Protein AF-A0A7C4MPN6-F1 (afdb_monomer_lite)

Structure (mmCIF, N/CA/C/O backbone):
data_AF-A0A7C4MPN6-F1
#
_entry.id   AF-A0A7C4MPN6-F1
#
loop_
_atom_site.group_PDB
_atom_site.id
_atom_site.type_symbol
_atom_site.label_atom_id
_atom_site.label_alt_id
_atom_site.label_comp_id
_atom_site.label_asym_id
_atom_site.label_entity_id
_atom_site.label_seq_id
_atom_site.pdbx_PDB_ins_code
_atom_site.Cartn_x
_atom_site.Cartn_y
_atom_site.Cartn_z
_atom_site.occupancy
_atom_site.B_iso_or_equiv
_atom_site.auth_seq_id
_atom_site.auth_comp_id
_atom_site.auth_asym_id
_atom_site.auth_atom_id
_atom_site.pdbx_PDB_model_num
ATOM 1 N N . MET A 1 1 ? -19.288 95.299 41.262 1.00 36.97 1 MET A N 1
ATOM 2 C CA . MET A 1 1 ? -20.181 94.112 41.242 1.00 36.97 1 MET A CA 1
ATOM 3 C C . MET A 1 1 ? -19.739 93.164 40.121 1.00 36.97 1 MET A C 1
ATOM 5 O O . MET A 1 1 ? -18.882 93.560 39.341 1.00 36.97 1 MET A O 1
ATOM 9 N N . ARG A 1 2 ? -20.245 91.920 40.099 1.00 37.56 2 ARG A N 1
ATOM 10 C CA . ARG A 1 2 ? -19.852 90.809 39.189 1.00 37.56 2 ARG A CA 1
ATOM 11 C C . ARG A 1 2 ? -20.004 91.194 37.696 1.00 37.56 2 ARG A C 1
ATOM 13 O O . ARG A 1 2 ? -20.930 91.946 37.424 1.00 37.56 2 ARG A O 1
ATOM 20 N N . THR A 1 3 ? -19.211 90.824 36.673 1.00 39.69 3 THR A N 1
ATOM 21 C CA . THR A 1 3 ? -18.160 89.803 36.358 1.00 39.69 3 THR A CA 1
ATOM 22 C C . THR A 1 3 ? -18.589 88.561 35.532 1.00 39.69 3 THR A C 1
ATOM 24 O O . THR A 1 3 ? -18.917 87.533 36.117 1.00 39.69 3 THR A O 1
ATOM 27 N N . SER A 1 4 ? -18.341 88.630 34.208 1.00 46.62 4 SER A N 1
ATOM 28 C CA . SER A 1 4 ? -17.884 87.545 33.287 1.00 46.62 4 SER A CA 1
ATOM 29 C C . SER A 1 4 ? -18.865 86.469 32.739 1.00 46.62 4 SER A C 1
ATOM 31 O O . SER A 1 4 ? -19.993 86.374 33.204 1.00 46.62 4 SER A O 1
ATOM 33 N N . VAL A 1 5 ? -18.355 85.646 31.785 1.00 47.53 5 VAL A N 1
ATOM 34 C CA . VAL A 1 5 ? -18.924 84.431 31.105 1.00 47.53 5 VAL A CA 1
ATOM 35 C C . VAL A 1 5 ? -19.926 84.698 29.936 1.00 47.53 5 VAL A C 1
ATOM 37 O O . VAL A 1 5 ? -20.711 85.628 30.058 1.00 47.53 5 VAL A O 1
ATOM 40 N N . VAL A 1 6 ? -20.078 83.934 28.817 1.00 47.31 6 VAL A N 1
ATOM 41 C CA . VAL A 1 6 ? -19.248 83.084 27.875 1.00 47.31 6 VAL A CA 1
ATOM 42 C C . VAL A 1 6 ? -20.239 82.373 26.881 1.00 47.31 6 VAL A C 1
ATOM 44 O O . VAL A 1 6 ? -21.354 82.108 27.313 1.00 47.31 6 VAL A O 1
ATOM 47 N N . PHE A 1 7 ? -20.033 82.018 25.588 1.00 41.56 7 PHE A N 1
ATOM 48 C CA . PHE A 1 7 ? -18.917 82.089 24.607 1.00 41.56 7 PHE A CA 1
ATOM 49 C C . PHE A 1 7 ? -19.389 81.939 23.115 1.00 41.56 7 PHE A C 1
ATOM 51 O O . PHE A 1 7 ? -20.398 81.299 22.845 1.00 41.56 7 PHE A O 1
ATOM 58 N N . THR A 1 8 ? -18.577 82.433 22.164 1.00 38.78 8 THR A N 1
ATOM 59 C CA . THR A 1 8 ? -18.125 81.834 20.867 1.00 38.78 8 THR A CA 1
ATOM 60 C C . THR A 1 8 ? -19.029 80.983 19.934 1.00 38.78 8 THR A C 1
ATOM 62 O O . THR A 1 8 ? -19.340 79.834 20.238 1.00 38.78 8 THR A O 1
ATOM 65 N N . ARG A 1 9 ? -19.166 81.428 18.663 1.00 41.81 9 ARG A N 1
ATOM 66 C CA . ARG A 1 9 ? -18.965 80.608 17.431 1.00 41.81 9 ARG A CA 1
ATOM 67 C C . ARG A 1 9 ? -18.257 81.433 16.331 1.00 41.81 9 ARG A C 1
ATOM 69 O O . ARG A 1 9 ? -18.451 82.640 16.252 1.00 41.81 9 ARG A O 1
ATOM 76 N N . ILE A 1 10 ? -17.415 80.777 15.528 1.00 52.06 10 ILE A N 1
ATOM 77 C CA . ILE A 1 10 ? -16.445 81.322 14.541 1.00 52.06 10 ILE A CA 1
ATOM 78 C C . ILE A 1 10 ? -16.843 80.691 13.175 1.00 52.06 10 ILE A C 1
ATOM 80 O O . ILE A 1 10 ? -17.287 79.545 13.182 1.00 52.06 10 ILE A O 1
ATOM 84 N N . MET A 1 11 ? -17.007 81.416 12.051 1.00 37.25 11 MET A N 1
ATOM 85 C CA . MET A 1 11 ? -15.981 81.873 11.073 1.00 37.25 11 MET A CA 1
ATOM 86 C C . MET A 1 11 ? -15.055 80.722 10.566 1.00 37.25 11 MET A C 1
ATOM 88 O O . MET A 1 11 ? -14.884 79.732 11.261 1.00 37.25 11 MET A O 1
ATOM 92 N N . LEU A 1 12 ? -14.450 80.715 9.369 1.00 39.00 12 LEU A N 1
ATOM 93 C CA . LEU A 1 12 ? -14.297 81.723 8.312 1.00 39.00 12 LEU A CA 1
ATOM 94 C C . LEU A 1 12 ? -14.226 81.052 6.906 1.00 39.00 12 LEU A C 1
ATOM 96 O O . LEU A 1 12 ? -13.815 79.906 6.772 1.00 39.00 12 LEU A O 1
ATOM 100 N N . ILE A 1 13 ? -14.607 81.832 5.892 1.00 40.94 13 ILE A N 1
ATOM 101 C CA . ILE A 1 13 ? -14.300 81.839 4.438 1.00 40.94 13 ILE A CA 1
ATOM 102 C C . ILE A 1 13 ? -13.106 80.981 3.921 1.00 40.94 13 ILE A C 1
ATOM 104 O O . ILE A 1 13 ? -12.035 80.991 4.519 1.00 40.94 13 ILE A O 1
ATOM 108 N N . GLY A 1 14 ? -13.233 80.410 2.704 1.00 41.06 14 GLY A N 1
ATOM 109 C CA . GLY A 1 14 ? -12.114 79.935 1.855 1.00 41.06 14 GLY A CA 1
ATOM 110 C C . GLY A 1 14 ? -12.531 79.594 0.402 1.00 41.06 14 GLY A C 1
ATOM 111 O O . GLY A 1 14 ? -13.584 78.997 0.203 1.00 41.06 14 GLY A O 1
ATOM 112 N N . ILE A 1 15 ? -11.744 79.993 -0.613 1.00 44.75 15 ILE A N 1
ATOM 113 C CA . ILE A 1 15 ? -12.002 79.837 -2.076 1.00 44.75 15 ILE A CA 1
ATOM 114 C C . ILE A 1 15 ? -10.653 79.521 -2.795 1.00 44.75 15 ILE A C 1
ATOM 116 O O . ILE A 1 15 ? -9.620 79.683 -2.152 1.00 44.75 15 ILE A O 1
ATOM 120 N N . ILE A 1 16 ? -10.662 79.197 -4.111 1.00 44.84 16 ILE A N 1
ATOM 121 C CA . ILE A 1 16 ? -9.522 79.202 -5.092 1.00 44.84 16 ILE A CA 1
ATOM 122 C C . ILE A 1 16 ? -8.618 77.935 -5.052 1.00 44.84 16 ILE A C 1
ATOM 124 O O . ILE A 1 16 ? -8.291 77.476 -3.969 1.00 44.84 16 ILE A O 1
ATOM 128 N N . ILE A 1 17 ? -8.115 77.321 -6.149 1.00 43.84 17 ILE A N 1
ATOM 129 C CA . ILE A 1 17 ? -8.504 77.185 -7.585 1.00 43.84 17 ILE A CA 1
ATOM 130 C C . ILE A 1 17 ? -7.670 76.029 -8.227 1.00 43.84 17 ILE A C 1
ATOM 132 O O . ILE A 1 17 ? -6.658 75.623 -7.670 1.00 43.84 17 ILE A O 1
ATOM 136 N N . ILE A 1 18 ? -8.114 75.533 -9.391 1.00 49.06 18 ILE A N 1
ATOM 137 C CA . ILE A 1 18 ? -7.443 74.718 -10.446 1.00 49.06 18 ILE A CA 1
ATOM 138 C C . ILE A 1 18 ? -5.916 74.459 -10.330 1.00 49.06 18 ILE A C 1
ATOM 140 O O . ILE A 1 18 ? -5.133 75.404 -10.265 1.00 49.06 18 ILE A O 1
ATOM 144 N N . LEU A 1 19 ? -5.494 73.206 -10.581 1.00 49.50 19 LEU A N 1
ATOM 145 C CA . LEU A 1 19 ? -4.274 72.883 -11.350 1.00 49.50 19 LEU A CA 1
ATOM 146 C C . LEU A 1 19 ? -4.482 71.620 -12.219 1.00 49.50 19 LEU A C 1
ATOM 148 O O . LEU A 1 19 ? -5.244 70.731 -11.843 1.00 49.50 19 LEU A O 1
ATOM 152 N N . SER A 1 20 ? -3.813 71.568 -13.377 1.00 38.00 20 SER A N 1
ATOM 153 C CA . SER A 1 20 ? -3.890 70.493 -14.392 1.00 38.00 20 SER A CA 1
ATOM 154 C C . SER A 1 20 ? -2.537 69.754 -14.527 1.00 38.00 20 SER A C 1
ATOM 156 O O . SER A 1 20 ? -1.687 69.919 -13.656 1.00 38.00 20 SER A O 1
ATOM 158 N N . PHE A 1 21 ? -2.317 69.034 -15.647 1.00 42.09 21 PHE A N 1
ATOM 159 C CA . PHE A 1 21 ? -1.092 68.291 -16.045 1.00 42.09 21 PHE A CA 1
ATOM 160 C C . PHE A 1 21 ? -0.906 66.910 -15.364 1.00 42.09 21 PHE A C 1
ATOM 162 O O . PHE A 1 21 ? -1.192 66.776 -14.181 1.00 42.09 21 PHE A O 1
ATOM 169 N N . THR A 1 22 ? -0.430 65.832 -16.012 1.00 37.06 22 THR A N 1
ATOM 170 C CA . THR A 1 22 ? -0.261 65.475 -17.452 1.00 37.06 22 THR A CA 1
ATOM 171 C C . THR A 1 22 ? -0.160 63.944 -17.586 1.00 37.06 22 THR A C 1
ATOM 173 O O . THR A 1 22 ? -0.046 63.244 -16.582 1.00 37.06 22 THR A O 1
ATOM 176 N N . ASP A 1 23 ? -0.162 63.428 -18.816 1.00 39.00 23 ASP A N 1
ATOM 177 C CA . ASP A 1 23 ? 0.025 62.014 -19.155 1.00 39.00 23 ASP A CA 1
ATOM 178 C C . ASP A 1 23 ? 1.283 61.354 -18.561 1.00 39.00 23 ASP A C 1
ATOM 180 O O . ASP A 1 23 ? 2.399 61.860 -18.685 1.00 39.00 23 ASP A O 1
ATOM 184 N N . ALA A 1 24 ? 1.108 60.134 -18.049 1.00 38.47 24 ALA A N 1
ATOM 185 C CA . ALA A 1 24 ? 2.125 59.086 -18.049 1.00 38.47 24 ALA A CA 1
ATOM 186 C C . ALA A 1 24 ? 1.432 57.715 -18.015 1.00 38.47 24 ALA A C 1
ATOM 188 O O . ALA A 1 24 ? 0.530 57.481 -17.211 1.00 38.47 24 ALA A O 1
ATOM 189 N N . ALA A 1 25 ? 1.845 56.796 -18.888 1.00 36.69 25 ALA A N 1
ATOM 190 C CA . ALA A 1 25 ? 1.328 55.433 -18.884 1.00 36.69 25 ALA A CA 1
ATOM 191 C C . ALA A 1 25 ? 2.007 54.587 -17.799 1.00 36.69 25 ALA A C 1
ATOM 193 O O . ALA A 1 25 ? 3.222 54.662 -17.640 1.00 36.69 25 ALA A O 1
ATOM 194 N N . LEU A 1 26 ? 1.241 53.706 -17.150 1.00 33.53 26 LEU A N 1
ATOM 195 C CA . LEU A 1 26 ? 1.651 52.332 -16.833 1.00 33.53 26 LEU A CA 1
ATOM 196 C C . LEU A 1 26 ? 0.422 51.522 -16.398 1.00 33.53 26 LEU A C 1
ATOM 198 O O . LEU A 1 26 ? -0.375 51.965 -15.573 1.00 33.53 26 LEU A O 1
ATOM 202 N N . GLY A 1 27 ? 0.244 50.337 -16.983 1.00 35.84 27 GLY A N 1
ATOM 203 C CA . GLY A 1 27 ? -0.915 49.490 -16.712 1.00 35.84 27 GLY A CA 1
ATOM 204 C C . GLY A 1 27 ? -0.830 48.840 -15.334 1.00 35.84 27 GLY A C 1
ATOM 205 O O . GLY A 1 27 ? -0.068 47.895 -15.147 1.00 35.84 27 GLY A O 1
ATOM 206 N N . ILE A 1 28 ? -1.649 49.298 -14.384 1.00 32.56 28 ILE A N 1
ATOM 207 C CA . ILE A 1 28 ? -1.889 48.556 -13.142 1.00 32.56 28 ILE A CA 1
ATOM 208 C C . ILE A 1 28 ? -2.926 47.473 -13.441 1.00 32.56 28 ILE A C 1
ATOM 210 O O . ILE A 1 28 ? -4.132 47.671 -13.277 1.00 32.56 28 ILE A O 1
ATOM 214 N N . GLU A 1 29 ? -2.452 46.305 -13.879 1.00 36.38 29 GLU A N 1
ATOM 215 C CA . GLU A 1 29 ? -3.248 45.087 -13.757 1.00 36.38 29 GLU A CA 1
ATOM 216 C C . GLU A 1 29 ? -3.667 44.920 -12.294 1.00 36.38 29 GLU A C 1
ATOM 218 O O . GLU A 1 29 ? -2.830 44.919 -11.385 1.00 36.38 29 GLU A O 1
ATOM 223 N N . LYS A 1 30 ? -4.965 44.719 -12.050 1.00 37.84 30 LYS A N 1
ATOM 224 C CA . LYS A 1 30 ? -5.424 44.225 -10.752 1.00 37.84 30 LYS A CA 1
ATOM 225 C C . LYS A 1 30 ? -4.954 42.780 -10.598 1.00 37.84 30 LYS A C 1
ATOM 227 O O . LYS A 1 30 ? -5.693 41.855 -10.936 1.00 37.84 30 LYS A O 1
ATOM 232 N N . LYS A 1 31 ? -3.745 42.584 -10.062 1.00 36.31 31 LYS A N 1
ATOM 233 C CA . LYS A 1 31 ? -3.326 41.292 -9.509 1.00 36.31 31 LYS A CA 1
ATOM 234 C C . LYS A 1 31 ? -4.315 40.911 -8.414 1.00 36.31 31 LYS A C 1
ATOM 236 O O . LYS A 1 31 ? -4.239 41.408 -7.297 1.00 36.31 31 LYS A O 1
ATOM 241 N N . LYS A 1 32 ? -5.272 40.061 -8.783 1.00 35.91 32 LYS A N 1
ATOM 242 C CA . LYS A 1 32 ? -6.229 39.447 -7.870 1.00 35.91 32 LYS A CA 1
ATOM 243 C C . LYS A 1 32 ? -5.451 38.685 -6.801 1.00 35.91 32 LYS A C 1
ATOM 245 O O . LYS A 1 32 ? -4.577 37.886 -7.136 1.00 35.91 32 LYS A O 1
ATOM 250 N N . ASP A 1 33 ? -5.787 38.942 -5.545 1.00 35.28 33 ASP A N 1
ATOM 251 C CA . ASP A 1 33 ? -5.121 38.348 -4.395 1.00 35.28 33 ASP A CA 1
ATOM 252 C C . ASP A 1 33 ? -5.093 36.819 -4.427 1.00 35.28 33 ASP A C 1
ATOM 254 O O . ASP A 1 33 ? -6.038 36.157 -4.864 1.00 35.28 33 ASP A O 1
ATOM 258 N N . THR A 1 34 ? -4.014 36.287 -3.853 1.00 44.94 34 THR A N 1
ATOM 259 C CA . THR A 1 34 ? -4.010 35.018 -3.118 1.00 44.94 34 THR A CA 1
ATOM 260 C C . THR A 1 34 ? -4.663 33.848 -3.855 1.00 44.94 34 THR A C 1
ATOM 262 O O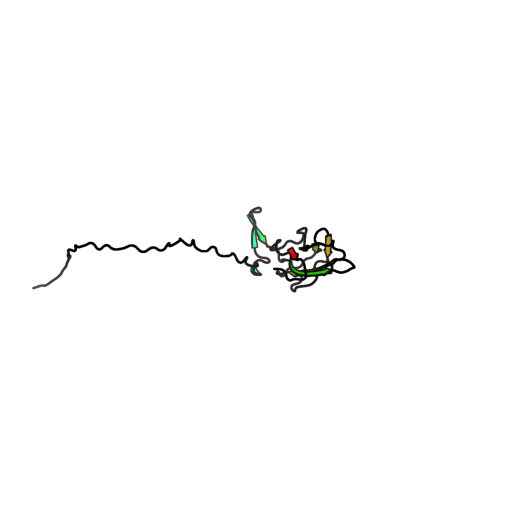 . THR A 1 34 ? -5.506 33.123 -3.327 1.00 44.94 34 THR A O 1
ATOM 265 N N . GLY A 1 35 ? -4.143 33.567 -5.051 1.00 34.34 35 GLY A N 1
ATOM 266 C CA . GLY A 1 35 ? -3.991 32.184 -5.501 1.00 34.34 35 GLY A CA 1
ATOM 267 C C . GLY A 1 35 ? -2.984 31.464 -4.602 1.00 34.34 35 GLY A C 1
ATOM 268 O O . GLY A 1 35 ? -1.868 31.185 -5.032 1.00 34.34 35 GLY A O 1
ATOM 269 N N . SER A 1 36 ? -3.350 31.231 -3.336 1.00 36.22 36 SER A N 1
ATOM 270 C CA . SER A 1 36 ? -2.552 30.415 -2.426 1.00 36.22 36 SER A CA 1
ATOM 271 C C . SER A 1 36 ? -2.399 29.045 -3.067 1.00 36.22 36 SER A C 1
ATOM 273 O O . SER A 1 36 ? -3.403 28.378 -3.334 1.00 36.22 36 SER A O 1
ATOM 275 N N . MET A 1 37 ? -1.162 28.623 -3.332 1.00 40.44 37 MET A N 1
ATOM 276 C CA . MET A 1 37 ? -0.933 27.216 -3.612 1.00 40.44 37 MET A CA 1
ATOM 277 C C . MET A 1 37 ? -1.310 26.475 -2.339 1.00 40.44 37 MET A C 1
ATOM 279 O O . MET A 1 37 ? -0.637 26.619 -1.317 1.00 40.44 37 MET A O 1
ATOM 283 N N . ALA A 1 38 ? -2.408 25.724 -2.399 1.00 37.44 38 ALA A N 1
ATOM 284 C CA . ALA A 1 38 ? -2.755 24.778 -1.362 1.00 37.44 38 ALA A CA 1
ATOM 285 C C . ALA A 1 38 ? -1.639 23.731 -1.326 1.00 37.44 38 ALA A C 1
ATOM 287 O O . ALA A 1 38 ? -1.660 22.750 -2.065 1.00 37.44 38 ALA A O 1
ATOM 288 N N . VAL A 1 39 ? -0.635 23.985 -0.484 1.00 38.56 39 VAL A N 1
ATOM 289 C CA . VAL A 1 39 ? 0.187 22.933 0.097 1.00 38.56 39 VAL A CA 1
ATOM 290 C C . VAL A 1 39 ? -0.820 22.019 0.765 1.00 38.56 39 VAL A C 1
ATOM 292 O O . VAL A 1 39 ? -1.426 22.399 1.765 1.00 38.56 39 VAL A O 1
ATOM 295 N N . GLU A 1 40 ? -1.082 20.880 0.133 1.00 36.72 40 GLU A N 1
ATOM 296 C CA . GLU A 1 40 ? -2.010 19.885 0.639 1.00 36.72 40 GLU A CA 1
ATOM 297 C C . GLU A 1 40 ? -1.470 19.425 1.990 1.00 36.72 40 GLU A C 1
ATOM 299 O O . GLU A 1 40 ? -0.431 18.764 2.071 1.00 36.72 40 GLU A O 1
ATOM 304 N N . THR A 1 41 ? -2.090 19.922 3.062 1.00 34.88 41 THR A N 1
ATOM 305 C CA . THR A 1 41 ? -1.547 19.798 4.409 1.00 34.88 41 THR A CA 1
ATOM 306 C C . THR A 1 41 ? -1.611 18.337 4.812 1.00 34.88 41 THR A C 1
ATOM 308 O O . THR A 1 41 ? -2.657 17.871 5.255 1.00 34.88 41 THR A O 1
ATOM 311 N N . VAL A 1 42 ? -0.489 17.628 4.642 1.00 49.91 42 VAL A N 1
ATOM 312 C CA . VAL A 1 42 ? -0.309 16.233 5.058 1.00 49.91 42 VAL A CA 1
ATOM 313 C C . VAL A 1 42 ? -0.901 16.089 6.463 1.00 49.91 42 VAL A C 1
ATOM 315 O O . VAL A 1 42 ? -0.402 16.762 7.374 1.00 49.91 42 VAL A O 1
ATOM 318 N N . PRO A 1 43 ? -1.994 15.318 6.641 1.00 48.03 43 PRO A N 1
ATOM 319 C CA . PRO A 1 43 ? -2.848 15.473 7.807 1.00 48.03 43 PRO A CA 1
ATOM 320 C C . PRO A 1 43 ? -2.057 15.235 9.088 1.00 48.03 43 PRO A C 1
ATOM 322 O O . PRO A 1 43 ? -1.337 14.244 9.245 1.00 48.03 43 PRO A O 1
ATOM 325 N N . SER A 1 44 ? -2.161 16.205 9.993 1.00 44.62 44 SER A N 1
ATOM 326 C CA . SER A 1 44 ? -1.489 16.166 11.287 1.00 44.62 44 SER A CA 1
ATOM 327 C C . SER A 1 44 ? -1.942 14.921 12.069 1.00 44.62 44 SER A C 1
ATOM 329 O O . SER A 1 44 ? -3.129 14.583 12.019 1.00 44.62 44 SER A O 1
ATOM 331 N N . PRO A 1 45 ? -1.070 14.285 12.883 1.00 51.00 45 PRO A N 1
ATOM 332 C CA . PRO A 1 45 ? -1.434 13.152 13.751 1.00 51.00 45 PRO A CA 1
ATOM 333 C C . PRO A 1 45 ? -2.595 13.405 14.738 1.00 51.00 45 PRO A C 1
ATOM 335 O O . PRO A 1 45 ? -2.979 12.507 15.483 1.00 51.00 45 PRO A O 1
ATOM 338 N N . SER A 1 46 ? -3.135 14.625 14.773 1.00 53.62 46 SER A N 1
ATOM 339 C CA . SER A 1 46 ? -4.318 15.051 15.522 1.00 53.62 46 SER A CA 1
ATOM 340 C C . SER A 1 46 ? -5.666 14.574 14.958 1.00 53.62 46 SER A C 1
ATOM 342 O O . SER A 1 46 ? -6.671 14.760 15.635 1.00 53.62 46 SER A O 1
ATOM 344 N N . GLU A 1 47 ? -5.730 14.001 13.750 1.00 71.38 47 GLU A N 1
ATOM 345 C CA . GLU A 1 47 ? -6.998 13.479 13.195 1.00 71.38 47 GLU A CA 1
ATOM 346 C C . GLU A 1 47 ? -7.320 12.034 13.615 1.00 71.38 47 GLU A C 1
ATOM 348 O O . GLU A 1 47 ? -8.488 11.640 13.648 1.00 71.38 47 GLU A O 1
ATOM 353 N N . CYS A 1 48 ? -6.299 11.262 13.987 1.00 83.75 48 CYS A N 1
ATOM 354 C CA . CYS A 1 48 ? -6.422 9.891 14.477 1.00 83.75 48 CYS A CA 1
ATOM 355 C C . CYS A 1 48 ? -7.363 9.801 15.686 1.00 83.75 48 CYS A C 1
ATOM 357 O O . CYS A 1 48 ? -7.141 10.476 16.694 1.00 83.75 48 CYS A O 1
ATOM 359 N N . GLY A 1 49 ? -8.384 8.942 15.631 1.00 82.62 49 GLY A N 1
ATOM 360 C CA . GLY A 1 49 ? -9.215 8.652 16.801 1.00 82.62 49 GLY A CA 1
ATOM 361 C C . GLY A 1 49 ? -10.085 9.808 17.316 1.00 82.62 49 GLY A C 1
ATOM 362 O O . GLY A 1 49 ? -10.671 9.674 18.397 1.00 82.62 49 GLY A O 1
ATOM 363 N N . ALA A 1 50 ? -10.149 10.930 16.591 1.00 86.50 50 ALA A N 1
ATOM 364 C CA . ALA A 1 50 ? -10.955 12.103 16.923 1.00 86.50 50 ALA A CA 1
ATOM 365 C C . ALA A 1 50 ? -12.465 11.818 16.799 1.00 86.50 50 ALA A C 1
ATOM 367 O O . ALA A 1 50 ? -12.874 10.834 16.184 1.00 86.50 50 ALA A O 1
ATOM 368 N N . LEU A 1 51 ? -13.315 12.679 17.366 1.00 89.06 51 LEU A N 1
ATOM 369 C CA . LEU A 1 51 ? -14.764 12.610 17.146 1.00 89.06 51 LEU A CA 1
ATOM 370 C C . LEU A 1 51 ? -15.169 13.509 15.973 1.00 89.06 51 LEU A C 1
ATOM 372 O O . LEU A 1 51 ? -14.809 14.683 15.944 1.00 89.06 51 LEU A O 1
ATOM 376 N N . GLU A 1 52 ? -15.975 12.982 15.055 1.00 88.44 52 GLU A N 1
ATOM 377 C CA . GLU A 1 52 ? -16.581 13.735 13.955 1.00 88.44 52 GLU A CA 1
ATOM 378 C C . GLU A 1 52 ? -18.103 13.545 13.927 1.00 88.44 52 GLU A C 1
ATOM 380 O O . GLU A 1 52 ? -18.626 12.505 14.333 1.00 88.44 52 GLU A O 1
ATOM 385 N N . PHE A 1 53 ? -18.831 14.571 13.481 1.00 89.94 53 PHE A N 1
ATOM 386 C CA . PHE A 1 53 ? -20.291 14.530 13.425 1.00 89.94 53 PHE A CA 1
ATOM 387 C C . PHE A 1 53 ? -20.763 13.808 12.159 1.00 89.94 53 PHE A C 1
ATOM 389 O O . PHE A 1 53 ? -20.557 14.289 11.042 1.00 89.94 53 PHE A O 1
ATOM 396 N N . ASP A 1 54 ? -21.432 12.673 12.335 1.00 89.00 54 ASP A N 1
ATOM 397 C CA . ASP A 1 54 ? -22.061 11.936 11.252 1.00 89.00 54 ASP A CA 1
ATOM 398 C C . ASP A 1 54 ? -23.455 12.501 10.949 1.00 89.00 54 ASP A C 1
ATOM 400 O O . ASP A 1 54 ? -24.393 12.396 11.739 1.00 89.00 54 ASP A O 1
ATOM 404 N N . LYS A 1 55 ? -23.599 13.070 9.750 1.00 88.94 55 LYS A N 1
ATOM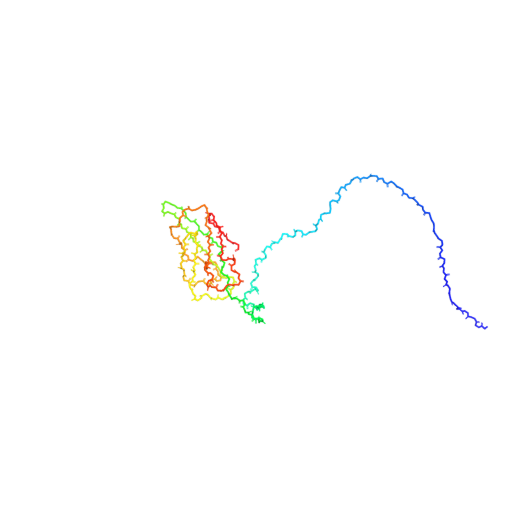 405 C CA . LYS A 1 55 ? -24.857 13.642 9.257 1.00 88.94 55 LYS A CA 1
ATOM 406 C C . LYS A 1 55 ? -25.917 12.588 8.917 1.00 88.94 55 LYS A C 1
ATOM 408 O O . LYS A 1 55 ? -27.079 12.963 8.797 1.00 88.94 55 LYS A O 1
ATOM 413 N N . ALA A 1 56 ? -25.545 11.317 8.740 1.00 90.31 56 ALA A N 1
ATOM 414 C CA . ALA A 1 56 ? -26.487 10.241 8.436 1.00 90.31 56 ALA A CA 1
ATOM 415 C C . ALA A 1 56 ? -27.170 9.693 9.700 1.00 90.31 56 ALA A C 1
ATOM 417 O O . ALA A 1 56 ? -28.374 9.449 9.684 1.00 90.31 56 ALA A O 1
ATOM 418 N N . THR A 1 57 ? -26.426 9.536 10.801 1.00 90.00 57 THR A N 1
ATOM 419 C CA . THR A 1 57 ? -26.976 9.098 12.101 1.00 90.00 57 THR A CA 1
ATOM 420 C C . THR A 1 57 ? -27.355 10.248 13.040 1.00 90.00 57 THR A C 1
ATOM 422 O O . THR A 1 57 ? -28.090 10.030 14.000 1.00 90.00 57 THR A O 1
ATOM 425 N N . GLY A 1 58 ? -26.879 11.472 12.784 1.00 92.00 58 GLY A N 1
ATOM 426 C CA . GLY A 1 58 ? -27.112 12.642 13.638 1.00 92.00 58 GLY A CA 1
ATOM 427 C C . GLY A 1 58 ? -26.296 12.648 14.937 1.00 92.00 58 GLY A C 1
ATOM 428 O O . GLY A 1 58 ? -26.619 13.407 15.851 1.00 92.00 58 GLY A O 1
ATOM 429 N N . GLY A 1 59 ? -25.268 11.800 15.043 1.00 92.12 59 GLY A N 1
ATOM 430 C CA . GLY A 1 59 ? -24.450 11.623 16.244 1.00 92.12 59 GLY A CA 1
ATOM 431 C C . GLY A 1 59 ? -22.963 11.907 16.029 1.00 92.12 59 GLY A C 1
ATOM 432 O O . GLY A 1 59 ? -22.488 12.082 14.909 1.00 92.12 59 GLY A O 1
ATOM 433 N N . MET A 1 60 ? -22.198 11.918 17.122 1.00 92.69 60 MET A N 1
ATOM 434 C CA . MET A 1 60 ? -20.734 11.910 17.051 1.00 92.69 60 MET A CA 1
ATOM 435 C C . MET A 1 60 ? -20.245 10.471 16.863 1.00 92.69 60 MET A C 1
ATOM 437 O O . MET A 1 60 ? -20.460 9.635 17.742 1.00 92.69 60 MET A O 1
ATOM 441 N N . LYS A 1 61 ? -19.551 10.189 15.758 1.00 89.81 61 LYS A N 1
ATOM 442 C CA . LYS A 1 61 ? -18.779 8.951 15.575 1.00 89.81 61 LYS A CA 1
ATOM 443 C C . LYS A 1 61 ? -17.299 9.206 15.840 1.00 89.81 61 LYS A C 1
ATOM 445 O O . LYS A 1 61 ? -16.839 10.346 15.813 1.00 89.81 61 LYS A O 1
ATOM 450 N N . ARG A 1 62 ? -16.538 8.142 16.086 1.00 88.31 62 ARG A N 1
ATOM 451 C CA . ARG A 1 62 ? -15.083 8.216 16.238 1.00 88.31 62 ARG A CA 1
ATOM 452 C C . ARG A 1 62 ? -14.408 7.897 14.902 1.00 88.31 62 ARG A C 1
ATOM 454 O O . ARG A 1 62 ? -14.727 6.870 14.306 1.00 88.31 62 ARG A O 1
ATOM 461 N N . LYS A 1 63 ? -13.490 8.756 14.444 1.00 89.44 63 LYS A N 1
ATOM 462 C CA . LYS A 1 63 ? -12.548 8.438 13.361 1.00 89.44 63 LYS A CA 1
ATOM 463 C C . LYS A 1 63 ? -11.714 7.207 13.751 1.00 89.44 63 LYS A C 1
ATOM 465 O O . LYS A 1 63 ? -11.452 7.022 14.943 1.00 89.44 63 LYS A O 1
ATOM 470 N N . PRO A 1 64 ? -11.266 6.376 12.799 1.00 89.75 64 PRO A N 1
ATOM 471 C CA . PRO A 1 64 ? -10.381 5.263 13.115 1.00 89.75 64 PRO A CA 1
ATOM 472 C C . PRO A 1 64 ? -9.044 5.694 13.739 1.00 89.75 64 PRO A C 1
ATOM 474 O O . PRO A 1 64 ? -8.589 6.829 13.594 1.00 89.75 64 PRO A O 1
ATOM 477 N N . ASP A 1 65 ? -8.402 4.756 14.439 1.00 91.06 65 ASP A N 1
ATOM 478 C CA . ASP A 1 65 ? -7.040 4.902 14.976 1.00 91.06 65 ASP A CA 1
ATOM 479 C C . ASP A 1 65 ? -5.965 4.367 14.000 1.00 91.06 65 ASP A C 1
ATOM 481 O O . ASP A 1 65 ? -4.826 4.138 14.406 1.00 91.06 65 ASP A O 1
ATOM 485 N N . VAL A 1 66 ? -6.292 4.130 12.727 1.00 91.25 66 VAL A N 1
ATOM 486 C CA . VAL A 1 66 ? -5.384 3.557 11.713 1.00 91.25 66 VAL A CA 1
ATOM 487 C C . VAL A 1 66 ? -5.303 4.490 10.501 1.00 91.25 66 VAL A C 1
ATOM 489 O O . VAL A 1 66 ? -6.291 5.129 10.159 1.00 91.25 66 VAL A O 1
ATOM 492 N N . ASP A 1 67 ? -4.109 4.620 9.921 1.00 92.25 67 ASP A N 1
ATOM 493 C CA . ASP A 1 67 ? -3.805 5.437 8.738 1.00 92.25 67 ASP A CA 1
ATOM 494 C C . ASP A 1 67 ? -2.546 4.863 8.046 1.00 92.25 67 ASP A C 1
ATOM 496 O O . ASP A 1 67 ? -1.414 5.262 8.346 1.00 92.25 67 ASP A O 1
ATOM 500 N N . LEU A 1 68 ? -2.725 3.823 7.225 1.00 92.81 68 LEU A N 1
ATOM 501 C CA . LEU A 1 68 ? -1.682 3.026 6.573 1.00 92.81 68 LEU A CA 1
ATOM 502 C C . LEU A 1 68 ? -1.150 3.707 5.312 1.00 92.81 68 LEU A C 1
ATOM 504 O O . LEU A 1 68 ? -1.690 3.583 4.221 1.00 92.81 68 LEU A O 1
ATOM 508 N N . VAL A 1 69 ? 0.018 4.327 5.422 1.00 93.12 69 VAL A N 1
ATOM 509 C CA . VAL A 1 69 ? 0.643 5.020 4.295 1.00 93.12 69 VAL A CA 1
ATOM 510 C C . V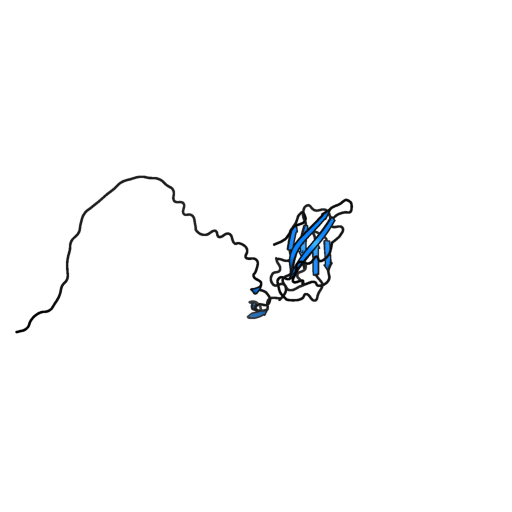AL A 1 69 ? 1.707 4.167 3.633 1.00 93.12 69 VAL A C 1
ATOM 512 O O . VAL A 1 69 ? 2.615 3.669 4.306 1.00 93.12 69 VAL A O 1
ATOM 515 N N . VAL A 1 70 ? 1.657 4.059 2.302 1.00 94.12 70 VAL A N 1
ATOM 516 C CA . VAL A 1 70 ? 2.793 3.569 1.509 1.00 94.12 70 VAL A CA 1
ATOM 517 C C . VAL A 1 70 ? 3.872 4.643 1.553 1.00 94.12 70 VAL A C 1
ATOM 519 O O . VAL A 1 70 ? 3.716 5.694 0.954 1.00 94.12 70 VAL A O 1
ATOM 522 N N . THR A 1 71 ? 4.978 4.395 2.256 1.00 95.00 71 THR A N 1
ATOM 523 C CA . THR A 1 71 ? 6.062 5.378 2.453 1.00 95.00 71 THR A CA 1
ATOM 524 C C . THR A 1 71 ? 7.173 5.284 1.410 1.00 95.00 71 THR A C 1
ATOM 526 O O . THR A 1 71 ? 7.927 6.236 1.206 1.00 95.00 71 THR A O 1
ATOM 529 N N . LYS A 1 72 ? 7.322 4.118 0.773 1.00 95.19 72 LYS A N 1
ATOM 530 C CA . LYS A 1 72 ? 8.331 3.834 -0.257 1.00 95.19 72 LYS A CA 1
ATOM 531 C C . LYS A 1 72 ? 7.880 2.635 -1.086 1.00 95.19 72 LYS A C 1
ATOM 533 O O . LYS A 1 72 ? 7.312 1.689 -0.542 1.00 95.19 72 LYS A O 1
ATOM 538 N N . VAL A 1 73 ? 8.200 2.637 -2.374 1.00 95.69 73 VAL A N 1
ATOM 539 C CA . VAL A 1 73 ? 8.128 1.446 -3.226 1.00 95.69 73 VAL A CA 1
ATOM 540 C C . VAL A 1 73 ? 9.532 1.145 -3.740 1.00 95.69 73 VAL A C 1
ATOM 542 O O . VAL A 1 73 ? 10.209 2.025 -4.267 1.00 95.69 73 VAL A O 1
ATOM 545 N N . GLU A 1 74 ? 9.984 -0.094 -3.568 1.00 96.00 74 GLU A N 1
ATOM 546 C CA . GLU A 1 74 ? 11.201 -0.615 -4.193 1.00 96.00 74 GLU A CA 1
ATOM 547 C C . GLU A 1 74 ? 10.810 -1.465 -5.405 1.00 96.00 74 GLU A C 1
ATOM 549 O O . GLU A 1 74 ? 9.942 -2.334 -5.302 1.00 96.00 74 GLU A O 1
ATOM 554 N N . ILE A 1 75 ? 11.434 -1.207 -6.555 1.00 94.69 75 ILE A N 1
ATOM 555 C CA . ILE A 1 75 ? 11.185 -1.917 -7.815 1.00 94.69 75 ILE A CA 1
ATOM 556 C C . ILE A 1 75 ? 12.514 -2.462 -8.335 1.00 94.69 75 ILE A C 1
ATOM 558 O O . ILE A 1 75 ? 13.431 -1.694 -8.633 1.00 94.69 75 ILE A O 1
ATOM 562 N N . THR A 1 76 ? 12.584 -3.782 -8.504 1.00 93.06 76 THR A N 1
ATOM 563 C CA . THR A 1 76 ? 13.721 -4.494 -9.108 1.00 93.06 76 THR A CA 1
ATOM 564 C C . THR A 1 76 ? 13.264 -5.145 -10.407 1.00 93.06 76 THR A C 1
ATOM 566 O O . THR A 1 76 ? 12.208 -5.772 -10.444 1.00 93.06 76 THR A O 1
ATOM 569 N N . ARG A 1 77 ? 14.057 -5.022 -11.476 1.00 90.69 77 ARG A N 1
ATOM 570 C CA . ARG A 1 77 ? 13.777 -5.588 -12.807 1.00 90.69 77 ARG A CA 1
ATOM 571 C C . ARG A 1 77 ? 15.021 -6.331 -13.301 1.00 90.69 77 ARG A C 1
ATOM 573 O O . ARG A 1 77 ? 16.109 -5.768 -13.216 1.00 90.69 77 ARG A O 1
ATOM 580 N N . ASN A 1 78 ? 14.885 -7.566 -13.781 1.00 89.38 78 ASN A N 1
ATOM 581 C CA . ASN A 1 78 ? 15.982 -8.346 -14.378 1.00 89.38 78 ASN A CA 1
ATOM 582 C C . ASN A 1 78 ? 15.453 -9.424 -15.353 1.00 89.38 78 ASN A C 1
ATOM 584 O O . ASN A 1 78 ? 14.272 -9.441 -15.694 1.00 89.38 78 ASN A O 1
ATOM 588 N N . ASP A 1 79 ? 16.338 -10.321 -15.796 1.00 87.44 79 ASP A N 1
ATOM 589 C CA . ASP A 1 79 ? 16.076 -11.464 -16.684 1.00 87.44 79 ASP A CA 1
ATOM 590 C C . ASP A 1 79 ? 14.958 -12.402 -16.197 1.00 87.44 79 ASP A C 1
ATOM 592 O O . ASP A 1 79 ? 14.278 -13.030 -17.006 1.00 87.44 79 ASP A O 1
ATOM 596 N N . ARG A 1 80 ? 14.736 -12.477 -14.881 1.00 84.38 80 ARG A N 1
ATOM 597 C CA . ARG A 1 80 ? 13.737 -13.341 -14.235 1.00 84.38 80 ARG A CA 1
ATOM 598 C C . ARG A 1 80 ? 12.419 -12.613 -13.926 1.00 84.38 80 ARG A C 1
ATOM 600 O O . ARG A 1 80 ? 11.555 -13.195 -13.275 1.00 84.38 80 ARG A O 1
ATOM 607 N N . GLY A 1 81 ? 12.256 -11.357 -14.362 1.00 88.06 81 GLY A N 1
ATOM 608 C CA . GLY A 1 81 ? 11.006 -10.592 -14.263 1.00 88.06 81 GLY A CA 1
ATOM 609 C C . GLY A 1 81 ? 11.101 -9.308 -13.432 1.00 88.06 81 GLY A C 1
ATOM 610 O O . GLY A 1 81 ? 12.093 -8.576 -13.486 1.00 88.06 81 GLY A O 1
ATOM 611 N N . VAL A 1 82 ? 10.030 -9.007 -12.688 1.00 91.00 82 VAL A N 1
ATOM 612 C CA . VAL A 1 82 ? 9.913 -7.811 -11.839 1.00 91.00 82 VAL A CA 1
ATOM 613 C C . VAL A 1 82 ? 9.511 -8.191 -10.415 1.00 91.00 82 VAL A C 1
ATOM 615 O O . VAL A 1 82 ? 8.607 -9.006 -10.211 1.00 91.00 82 VAL A O 1
ATOM 618 N N . TRP A 1 83 ? 10.153 -7.539 -9.444 1.00 92.56 83 TRP A N 1
ATOM 619 C CA . TRP A 1 83 ? 9.765 -7.533 -8.037 1.00 92.56 83 TRP A CA 1
ATOM 620 C C . TRP A 1 83 ? 9.336 -6.133 -7.646 1.00 92.56 83 TRP A C 1
ATOM 622 O O . TRP A 1 83 ? 10.030 -5.162 -7.958 1.00 92.56 83 TRP A O 1
ATOM 632 N N . VAL A 1 84 ? 8.233 -6.044 -6.912 1.00 94.69 84 VAL A N 1
ATOM 633 C CA . VAL A 1 84 ? 7.787 -4.801 -6.281 1.00 94.69 84 VAL A CA 1
ATOM 634 C C . VAL A 1 84 ? 7.660 -5.053 -4.784 1.00 94.69 84 VAL A C 1
ATOM 636 O O . VAL A 1 84 ? 7.044 -6.032 -4.367 1.00 94.69 84 VAL A O 1
ATOM 639 N N . ARG A 1 85 ? 8.275 -4.195 -3.971 1.00 95.00 85 ARG A N 1
ATOM 640 C CA . ARG A 1 85 ? 8.299 -4.302 -2.510 1.00 95.00 85 ARG A CA 1
ATOM 641 C C . ARG A 1 85 ? 7.824 -2.987 -1.887 1.00 95.00 85 ARG A C 1
ATOM 643 O O . ARG A 1 85 ? 8.591 -2.022 -1.849 1.00 95.00 85 ARG A O 1
ATOM 650 N N . PRO A 1 86 ? 6.568 -2.918 -1.419 1.00 94.62 86 PRO A N 1
ATOM 651 C CA . PRO A 1 86 ? 6.055 -1.742 -0.738 1.00 94.62 86 PRO A CA 1
ATOM 652 C C . PRO A 1 86 ? 6.501 -1.709 0.724 1.00 94.62 86 PRO A C 1
ATOM 654 O O . PRO A 1 86 ? 6.572 -2.737 1.405 1.00 94.62 86 PRO A O 1
ATOM 657 N N . TRP A 1 87 ? 6.773 -0.500 1.201 1.00 95.25 87 TRP A N 1
ATOM 658 C CA . TRP A 1 87 ? 7.027 -0.181 2.599 1.00 95.25 87 TRP A CA 1
ATOM 659 C C . TRP A 1 87 ? 5.863 0.635 3.134 1.00 95.25 87 TRP A C 1
ATOM 661 O O . TRP A 1 87 ? 5.506 1.646 2.527 1.00 95.25 87 TRP A O 1
ATOM 671 N N . ILE A 1 88 ? 5.312 0.221 4.271 1.00 94.25 88 ILE A N 1
ATOM 672 C CA . ILE A 1 88 ? 4.166 0.875 4.901 1.00 94.25 88 ILE A CA 1
ATOM 673 C C . ILE A 1 88 ? 4.513 1.443 6.272 1.00 94.25 88 ILE A C 1
ATOM 675 O O . ILE A 1 88 ? 5.421 0.955 6.950 1.00 94.25 88 ILE A O 1
ATOM 679 N N . LYS A 1 89 ? 3.742 2.439 6.703 1.00 93.12 89 LYS A N 1
ATOM 680 C CA . LYS A 1 89 ? 3.706 2.939 8.078 1.00 93.12 89 LYS A CA 1
ATOM 681 C C . LYS A 1 89 ? 2.267 3.290 8.454 1.00 93.12 89 LYS A C 1
ATOM 683 O O . LYS A 1 89 ? 1.636 4.053 7.735 1.00 93.12 89 LYS A O 1
ATOM 688 N N . ASN A 1 90 ? 1.804 2.852 9.623 1.00 92.50 90 ASN A N 1
ATOM 689 C CA . ASN A 1 90 ? 0.642 3.461 10.268 1.00 92.50 90 ASN A CA 1
ATOM 690 C C . ASN A 1 90 ? 1.051 4.834 10.848 1.00 92.50 90 ASN A C 1
ATOM 692 O O . ASN A 1 90 ? 1.980 4.912 11.660 1.00 92.50 90 ASN A O 1
ATOM 696 N N . ARG A 1 91 ? 0.412 5.926 10.409 1.00 90.25 91 ARG A N 1
ATOM 697 C CA . ARG A 1 91 ? 0.612 7.278 10.972 1.00 90.25 91 ARG A CA 1
ATOM 698 C C . ARG A 1 91 ? -0.138 7.465 12.300 1.00 90.25 91 ARG A C 1
ATOM 700 O O . ARG A 1 91 ? 0.308 8.262 13.127 1.00 90.25 91 ARG A O 1
ATOM 707 N N . CYS A 1 92 ? -1.207 6.703 12.523 1.00 89.62 92 CYS A N 1
ATOM 708 C CA . CYS A 1 92 ? -1.972 6.643 13.767 1.00 89.62 92 CYS A CA 1
ATOM 709 C C . CYS A 1 92 ? -1.501 5.494 14.688 1.00 89.62 92 CYS A C 1
ATOM 711 O O . CYS A 1 92 ? -0.628 4.712 14.321 1.00 89.62 92 CYS A O 1
ATOM 713 N N . LYS A 1 93 ? -2.041 5.391 15.915 1.00 85.62 93 LYS A N 1
ATOM 714 C CA . LYS A 1 93 ? -1.544 4.470 16.972 1.00 85.62 93 LYS A CA 1
ATOM 715 C C . LYS A 1 93 ? -2.266 3.118 17.085 1.00 85.62 93 LYS A C 1
ATOM 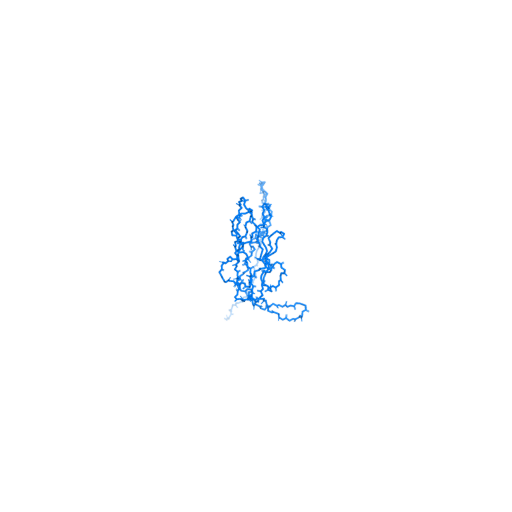717 O O . LYS A 1 93 ? -1.889 2.303 17.924 1.00 85.62 93 LYS A O 1
ATOM 722 N N . GLY A 1 94 ? -3.323 2.900 16.312 1.00 85.56 94 GLY A N 1
ATOM 723 C CA . GLY A 1 94 ? -4.143 1.692 16.340 1.00 85.56 94 GLY A CA 1
ATOM 724 C C . GLY A 1 94 ? -3.467 0.474 15.712 1.00 85.56 94 GLY A C 1
ATOM 725 O O . GLY A 1 94 ? -2.389 0.558 15.120 1.00 85.56 94 GLY A O 1
ATOM 726 N N . ALA A 1 95 ? -4.133 -0.671 15.835 1.00 85.00 95 ALA A N 1
ATOM 727 C CA . ALA A 1 95 ? -3.671 -1.949 15.311 1.00 85.00 95 ALA A CA 1
ATOM 728 C C . ALA A 1 95 ? -4.653 -2.507 14.275 1.00 85.00 95 ALA A C 1
ATOM 730 O O . ALA A 1 95 ? -5.868 -2.426 14.448 1.00 85.00 95 ALA A O 1
ATOM 731 N N . VAL A 1 96 ? -4.105 -3.125 13.232 1.00 86.44 96 VAL A N 1
ATOM 732 C CA . VAL A 1 96 ? -4.854 -3.911 12.248 1.00 86.44 96 VAL A CA 1
ATOM 733 C C . VAL A 1 96 ? -4.957 -5.345 12.763 1.00 86.44 96 VAL A C 1
ATOM 735 O O . VAL A 1 96 ? -3.940 -5.964 13.067 1.00 86.44 96 VAL A O 1
ATOM 738 N N . THR A 1 97 ? -6.178 -5.868 12.868 1.00 79.25 97 THR A N 1
ATOM 739 C CA . THR A 1 97 ? -6.470 -7.233 13.351 1.00 79.25 97 THR A CA 1
ATOM 740 C C . THR A 1 97 ? -6.796 -8.228 12.233 1.00 79.25 97 THR A C 1
ATOM 742 O O . THR A 1 97 ? -6.977 -9.413 12.504 1.00 79.25 97 THR A O 1
ATOM 745 N N . GLN A 1 98 ? -6.876 -7.753 10.989 1.00 85.06 98 GLN A N 1
ATOM 746 C CA . GLN A 1 98 ? -7.157 -8.535 9.781 1.00 85.06 98 GLN A CA 1
ATOM 747 C C . GLN A 1 98 ? -5.909 -8.612 8.886 1.00 85.06 98 GLN A C 1
ATOM 749 O O . GLN A 1 98 ? -4.831 -8.173 9.276 1.00 85.06 98 GLN A O 1
ATOM 754 N N . HIS A 1 99 ? -6.026 -9.188 7.695 1.00 91.69 99 HIS A N 1
ATOM 755 C CA . HIS A 1 99 ? -4.993 -9.120 6.660 1.00 91.69 99 HIS A CA 1
ATOM 756 C C . HIS A 1 99 ? -4.985 -7.760 5.935 1.00 91.69 99 HIS A C 1
ATOM 758 O O . HIS A 1 99 ? -5.900 -6.958 6.092 1.00 91.69 99 HIS A O 1
ATOM 764 N N . ILE A 1 100 ? -3.945 -7.515 5.135 1.00 91.44 100 ILE A N 1
ATOM 765 C CA . ILE A 1 100 ? -3.779 -6.331 4.281 1.00 91.44 100 ILE A CA 1
ATOM 766 C C . ILE A 1 100 ? -3.708 -6.798 2.827 1.00 91.44 100 ILE A C 1
ATOM 768 O O . ILE A 1 100 ? -2.768 -7.504 2.460 1.00 91.44 100 ILE A O 1
ATOM 772 N N . ASP A 1 101 ? -4.661 -6.390 1.991 1.00 93.06 101 ASP A N 1
ATOM 773 C CA . ASP A 1 101 ? -4.641 -6.707 0.559 1.00 93.06 101 ASP A CA 1
ATOM 774 C C . ASP A 1 101 ? -3.919 -5.614 -0.239 1.00 93.06 101 ASP A C 1
ATOM 776 O O . ASP A 1 101 ? -4.273 -4.438 -0.184 1.00 93.06 101 ASP A O 1
ATOM 780 N N . VAL A 1 102 ? -2.881 -6.000 -0.984 1.00 93.25 102 VAL A N 1
ATOM 781 C CA . VAL A 1 102 ? -2.022 -5.079 -1.738 1.00 93.25 102 VAL A CA 1
ATOM 782 C C . VAL A 1 102 ? -2.183 -5.309 -3.232 1.00 93.25 102 VAL A C 1
ATOM 784 O O . VAL A 1 102 ? -1.842 -6.380 -3.738 1.00 93.25 102 VAL A O 1
ATOM 787 N N . LYS A 1 103 ? -2.637 -4.288 -3.960 1.00 93.75 103 LYS A N 1
ATOM 788 C CA . LYS A 1 103 ? -2.737 -4.311 -5.423 1.00 93.75 103 LYS A CA 1
ATOM 789 C C . LYS A 1 103 ? -1.527 -3.659 -6.075 1.00 93.75 103 LYS A C 1
ATOM 791 O O . LYS A 1 103 ? -1.113 -2.571 -5.684 1.00 93.75 103 LYS A O 1
ATOM 796 N N . ILE A 1 104 ? -0.994 -4.313 -7.105 1.00 91.62 104 ILE A N 1
ATOM 797 C CA . ILE A 1 104 ? 0.132 -3.850 -7.919 1.00 91.62 104 ILE A CA 1
ATOM 798 C C . ILE A 1 104 ? -0.211 -4.113 -9.389 1.00 91.62 104 ILE A C 1
ATOM 800 O O . ILE A 1 104 ? -0.090 -5.231 -9.898 1.00 91.62 104 ILE A O 1
ATOM 804 N N . GLY A 1 105 ? -0.709 -3.080 -10.073 1.00 85.56 105 GLY A N 1
ATOM 805 C CA . GLY A 1 105 ? -1.261 -3.213 -11.425 1.00 85.56 105 GLY A CA 1
ATOM 806 C C . GLY A 1 105 ? -2.476 -4.152 -11.463 1.00 85.56 105 GLY A C 1
ATOM 807 O O . GLY A 1 105 ? -3.546 -3.805 -10.961 1.00 85.56 105 GLY A O 1
ATOM 808 N N . LYS A 1 106 ? -2.312 -5.337 -12.069 1.00 85.19 106 LYS A N 1
ATOM 809 C CA . LYS A 1 106 ? -3.339 -6.399 -12.139 1.00 85.19 106 LYS A CA 1
ATOM 810 C C . LYS A 1 106 ? -3.245 -7.426 -10.998 1.00 85.19 106 LYS A C 1
ATOM 812 O O . LYS A 1 106 ? -4.185 -8.189 -10.807 1.00 85.19 106 LYS A O 1
ATOM 817 N N . VAL A 1 107 ? -2.123 -7.482 -10.277 1.00 90.38 107 VAL A N 1
ATOM 818 C CA . VAL A 1 107 ? -1.873 -8.481 -9.223 1.00 90.38 107 VAL A CA 1
ATOM 819 C C . VAL A 1 107 ? -2.427 -7.969 -7.894 1.00 90.38 107 VAL A C 1
ATOM 821 O O . VAL A 1 107 ? -2.248 -6.795 -7.583 1.00 90.38 107 VAL A O 1
ATOM 824 N N . ILE A 1 108 ? -3.059 -8.838 -7.103 1.00 92.88 108 ILE A N 1
ATOM 825 C CA . ILE A 1 108 ? -3.457 -8.571 -5.712 1.00 92.88 108 ILE A CA 1
ATOM 826 C C . ILE A 1 108 ? -2.794 -9.633 -4.828 1.00 92.88 108 ILE A C 1
ATOM 828 O O . ILE A 1 108 ? -2.800 -10.812 -5.184 1.00 92.88 108 ILE A O 1
ATOM 832 N N . VAL A 1 109 ? -2.190 -9.222 -3.710 1.00 93.00 109 VAL A N 1
ATOM 833 C CA . VAL A 1 109 ? -1.496 -10.105 -2.761 1.00 93.00 109 VAL A CA 1
ATOM 834 C C . VAL A 1 109 ? -1.902 -9.770 -1.331 1.00 93.00 109 VAL A C 1
ATOM 836 O O . VAL A 1 109 ? -1.756 -8.632 -0.891 1.00 93.00 109 VAL A O 1
ATOM 839 N N . THR A 1 110 ? -2.358 -10.784 -0.604 1.00 93.38 110 THR A N 1
ATOM 840 C CA . THR A 1 110 ? -2.742 -10.698 0.807 1.00 93.38 110 THR A CA 1
ATOM 841 C C . THR A 1 110 ? -1.528 -10.863 1.724 1.00 93.38 110 THR A C 1
ATOM 843 O O . THR A 1 110 ? -0.811 -11.861 1.640 1.00 93.38 110 THR A O 1
ATOM 846 N N . PHE A 1 111 ? -1.319 -9.917 2.639 1.00 91.31 111 PHE A N 1
ATOM 847 C CA . PHE A 1 111 ? -0.286 -9.952 3.679 1.00 91.31 111 PHE A CA 1
ATOM 848 C C . PHE A 1 111 ? -0.902 -10.048 5.087 1.00 91.31 111 PHE A C 1
ATOM 850 O O . PHE A 1 111 ? -2.044 -9.633 5.284 1.00 91.31 111 PHE A O 1
ATOM 857 N N . PRO A 1 112 ? -0.168 -10.548 6.100 1.00 89.12 112 PRO A N 1
ATOM 858 C CA . PRO A 1 112 ? -0.595 -10.459 7.497 1.00 89.12 112 PRO A CA 1
ATOM 859 C C . PRO A 1 112 ? -0.834 -9.010 7.951 1.00 89.12 112 PRO A C 1
ATOM 861 O O . PRO A 1 112 ? -0.203 -8.081 7.444 1.00 89.12 112 PRO A O 1
ATOM 864 N N . GLY A 1 113 ? -1.703 -8.828 8.947 1.00 83.06 113 GLY A N 1
ATOM 865 C CA . GLY A 1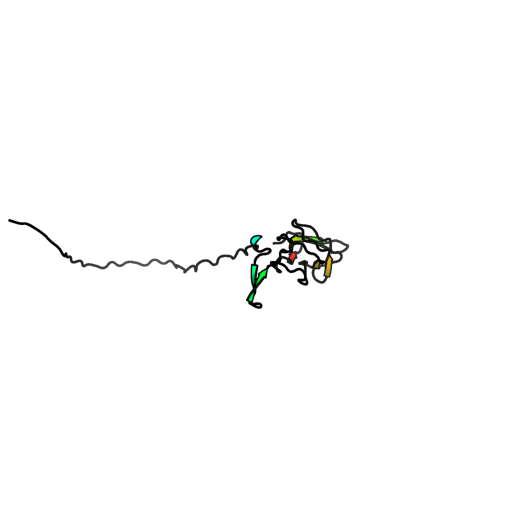 113 ? -1.995 -7.526 9.548 1.00 83.06 113 GLY A CA 1
ATOM 866 C C . GLY A 1 113 ? -0.771 -6.880 10.184 1.00 83.06 113 GLY A C 1
ATOM 867 O O . GLY A 1 113 ? -0.321 -7.294 11.250 1.00 83.06 113 GLY A O 1
ATOM 868 N N . LEU A 1 114 ? -0.242 -5.845 9.536 1.00 80.12 114 LEU A N 1
ATOM 869 C CA . LEU A 1 114 ? 0.913 -5.084 9.997 1.00 80.12 114 LEU A CA 1
ATOM 870 C C . LEU A 1 114 ? 0.555 -3.594 10.027 1.00 80.12 114 LEU A C 1
ATOM 872 O O . LEU A 1 114 ? 0.406 -2.963 8.989 1.00 80.12 114 LEU A O 1
ATOM 876 N N . ALA A 1 115 ? 0.485 -3.013 11.227 1.00 81.81 115 ALA A N 1
ATOM 877 C CA . ALA A 1 115 ? 0.223 -1.584 11.446 1.00 81.81 115 ALA A CA 1
ATOM 878 C C . ALA A 1 115 ? 1.446 -0.846 12.045 1.00 81.81 115 ALA A C 1
ATOM 880 O O . ALA A 1 115 ? 1.360 -0.266 13.133 1.00 81.81 115 ALA A O 1
ATOM 881 N N . PRO A 1 116 ? 2.633 -0.912 11.410 1.00 87.50 116 PRO A N 1
ATOM 882 C CA . PRO A 1 116 ? 3.885 -0.542 12.052 1.00 87.50 116 PRO A CA 1
ATOM 883 C C . PRO A 1 116 ? 4.025 0.979 12.178 1.00 87.50 116 PRO A C 1
ATOM 885 O O . PRO A 1 116 ? 3.843 1.718 11.217 1.00 87.50 116 PRO A O 1
ATOM 888 N N . GLN A 1 117 ? 4.432 1.456 13.356 1.00 89.81 117 GLN A N 1
ATOM 889 C CA . GLN A 1 117 ? 4.685 2.885 13.617 1.00 89.81 117 GLN A CA 1
ATOM 890 C C . GLN A 1 117 ? 5.941 3.427 12.892 1.00 89.81 117 GLN A C 1
ATOM 892 O O . GLN A 1 117 ? 6.199 4.633 12.872 1.00 89.81 117 GLN A O 1
ATOM 897 N N . VAL A 1 118 ? 6.732 2.531 12.294 1.00 88.94 118 VAL A N 1
ATOM 898 C CA . VAL A 1 118 ? 7.972 2.793 11.552 1.00 88.94 118 VAL A CA 1
ATOM 899 C C . VAL A 1 118 ? 7.839 2.181 10.157 1.00 88.94 118 VAL A C 1
ATOM 901 O O . VAL A 1 118 ? 7.249 1.111 10.014 1.00 88.94 118 VAL A O 1
ATOM 904 N N . ALA A 1 119 ? 8.391 2.841 9.135 1.00 92.94 119 ALA A N 1
ATOM 905 C CA . ALA A 1 119 ? 8.362 2.351 7.757 1.00 92.94 119 ALA A CA 1
ATOM 906 C C . ALA A 1 119 ? 8.949 0.930 7.661 1.00 92.94 119 ALA A C 1
ATOM 908 O O . ALA A 1 119 ? 10.128 0.722 7.944 1.00 92.94 119 ALA A O 1
ATOM 909 N N . THR A 1 120 ? 8.118 -0.037 7.270 1.00 94.06 120 THR A N 1
ATOM 910 C CA . THR A 1 120 ? 8.435 -1.474 7.282 1.00 94.06 120 THR A CA 1
ATOM 911 C C . THR A 1 120 ? 8.006 -2.118 5.958 1.00 94.06 120 THR A C 1
ATOM 913 O O . THR A 1 120 ? 6.891 -1.857 5.504 1.00 94.06 120 THR A O 1
ATOM 916 N N . PRO A 1 121 ? 8.836 -2.962 5.316 1.00 93.69 121 PRO A N 1
ATOM 917 C CA . PRO A 1 121 ? 8.460 -3.640 4.078 1.00 93.69 121 PRO A CA 1
ATOM 918 C C . PRO A 1 121 ? 7.475 -4.790 4.335 1.00 93.69 121 PRO A C 1
ATOM 920 O O . PRO A 1 121 ? 7.775 -5.674 5.135 1.00 93.69 121 PRO A O 1
ATOM 923 N N . LEU A 1 122 ? 6.358 -4.842 3.599 1.00 89.94 122 LEU A N 1
ATOM 924 C CA . LEU A 1 122 ? 5.402 -5.965 3.682 1.00 89.94 122 LEU A CA 1
ATOM 925 C C . LEU A 1 122 ? 5.987 -7.276 3.128 1.00 89.94 122 LEU A C 1
ATOM 927 O O . LEU A 1 122 ? 5.744 -8.357 3.657 1.00 89.94 122 LEU A O 1
ATOM 931 N N . GLY A 1 123 ? 6.785 -7.178 2.065 1.00 88.31 123 GLY A N 1
ATOM 932 C CA . GLY A 1 123 ? 7.377 -8.312 1.355 1.00 88.31 123 GLY A CA 1
ATOM 933 C C . GLY A 1 123 ? 7.592 -7.980 -0.119 1.00 88.31 123 GLY A C 1
ATOM 934 O O . GLY A 1 123 ? 7.147 -6.937 -0.589 1.00 88.31 123 GLY A O 1
ATOM 935 N N . SER A 1 124 ? 8.307 -8.838 -0.846 1.00 87.31 124 SER A N 1
ATOM 936 C CA . SER A 1 124 ? 8.531 -8.658 -2.286 1.00 87.31 124 SER A CA 1
ATOM 937 C C . SER A 1 124 ? 7.513 -9.472 -3.079 1.00 87.31 124 SER A C 1
ATOM 939 O O . SER A 1 124 ? 7.564 -10.700 -3.056 1.00 87.31 124 SER A O 1
ATOM 941 N N . ILE A 1 125 ? 6.623 -8.801 -3.808 1.00 88.38 125 ILE A N 1
ATOM 942 C CA . ILE A 1 125 ? 5.719 -9.436 -4.767 1.00 88.38 125 ILE A CA 1
ATOM 943 C C . ILE A 1 125 ? 6.552 -9.820 -5.995 1.00 88.38 125 ILE A C 1
ATOM 945 O O . ILE A 1 125 ? 7.299 -8.990 -6.513 1.00 88.38 125 ILE A O 1
ATOM 949 N N . VAL A 1 126 ? 6.449 -11.075 -6.436 1.00 83.56 126 VAL A N 1
ATOM 950 C CA . VAL A 1 126 ? 7.243 -11.668 -7.528 1.00 83.56 126 VAL A CA 1
ATOM 951 C C . VAL A 1 126 ? 6.407 -11.760 -8.805 1.00 83.56 126 VAL A C 1
ATOM 953 O O . VAL A 1 126 ? 5.218 -12.054 -8.734 1.00 83.56 126 VAL A O 1
ATOM 956 N N . GLY A 1 127 ? 7.032 -11.587 -9.972 1.00 74.94 127 GLY A N 1
ATOM 957 C CA . GLY A 1 127 ? 6.412 -11.926 -11.259 1.00 74.94 127 GLY A CA 1
ATOM 958 C C . GLY A 1 127 ? 5.374 -10.914 -11.746 1.00 74.94 127 GLY A C 1
ATOM 959 O O . GLY A 1 127 ? 4.472 -11.275 -12.498 1.00 74.94 127 GLY A O 1
ATOM 960 N N . VAL A 1 128 ? 5.490 -9.653 -11.322 1.00 82.81 128 VAL A N 1
ATOM 961 C CA . VAL A 1 128 ? 4.609 -8.575 -11.793 1.00 82.81 128 VAL A CA 1
ATOM 962 C C . VAL A 1 128 ? 4.855 -8.326 -13.289 1.00 82.81 128 VAL A C 1
ATOM 964 O O . VAL A 1 128 ? 6.002 -8.252 -13.734 1.00 82.81 128 VAL A O 1
ATOM 967 N N . GLU A 1 129 ? 3.779 -8.203 -14.068 1.00 87.38 129 GLU A N 1
ATOM 968 C CA . GLU A 1 129 ? 3.825 -7.931 -15.511 1.00 87.38 129 GLU A CA 1
ATOM 969 C C . GLU A 1 129 ? 4.608 -6.632 -15.808 1.00 87.38 129 GLU A C 1
ATOM 971 O O . GLU A 1 129 ? 4.286 -5.603 -15.211 1.00 87.38 129 GLU A O 1
ATOM 976 N N . PRO A 1 130 ? 5.609 -6.629 -16.714 1.00 87.62 130 PRO A N 1
ATOM 977 C CA . PRO A 1 130 ? 6.439 -5.451 -16.971 1.00 87.62 130 PRO A CA 1
ATOM 978 C C . PRO A 1 130 ? 5.653 -4.217 -17.449 1.00 87.62 130 PRO A C 1
ATOM 980 O O . PRO A 1 130 ? 5.258 -4.125 -18.608 1.00 87.62 130 PRO A O 1
ATOM 983 N N . ALA A 1 131 ? 5.508 -3.221 -16.572 1.00 88.06 131 ALA A N 1
ATOM 984 C CA . ALA A 1 131 ? 4.905 -1.921 -16.880 1.00 88.06 131 ALA A CA 1
ATOM 985 C C . ALA A 1 131 ? 5.894 -0.757 -16.685 1.00 88.06 131 ALA A C 1
ATOM 987 O O . ALA A 1 131 ? 6.847 -0.857 -15.902 1.00 88.06 131 ALA A O 1
ATOM 988 N N . ALA A 1 132 ? 5.655 0.366 -17.373 1.00 87.25 132 ALA A N 1
ATOM 989 C CA . ALA A 1 132 ? 6.459 1.588 -17.244 1.00 87.25 132 ALA A CA 1
ATOM 990 C C . ALA A 1 132 ? 6.416 2.167 -15.817 1.00 87.25 132 ALA A C 1
ATOM 992 O O . ALA A 1 132 ? 7.431 2.629 -15.303 1.00 87.25 132 ALA A O 1
ATOM 993 N N . SER A 1 133 ? 5.267 2.058 -15.149 1.00 91.88 133 SER A N 1
ATOM 994 C CA . SER A 1 133 ? 5.082 2.355 -13.731 1.00 91.88 133 SER A CA 1
ATOM 995 C C . SER A 1 133 ? 4.083 1.394 -13.092 1.00 91.88 133 SER A C 1
ATOM 997 O O . SER A 1 133 ? 3.284 0.760 -13.782 1.00 91.88 133 SER A O 1
ATOM 999 N N . TYR A 1 134 ? 4.137 1.291 -11.766 1.00 91.88 134 TYR A N 1
ATOM 1000 C CA . TYR A 1 134 ? 3.163 0.572 -10.956 1.00 91.88 134 TYR A CA 1
ATOM 1001 C C . TYR A 1 134 ? 2.512 1.533 -9.973 1.00 91.88 134 TYR A C 1
ATOM 1003 O O . TYR A 1 134 ? 3.204 2.194 -9.196 1.00 91.88 134 TYR A O 1
ATOM 1011 N N . THR A 1 135 ? 1.183 1.561 -9.976 1.00 93.56 135 THR A N 1
ATOM 1012 C CA . THR A 1 135 ? 0.408 1.990 -8.814 1.00 93.56 135 THR A CA 1
ATOM 1013 C C . THR A 1 135 ? 0.358 0.824 -7.835 1.00 93.56 135 THR A C 1
ATOM 1015 O O . THR A 1 135 ? -0.135 -0.256 -8.173 1.00 93.56 135 THR A O 1
ATOM 1018 N N . VAL A 1 136 ? 0.907 1.050 -6.647 1.00 94.19 136 VAL A N 1
ATOM 1019 C CA . VAL A 1 136 ? 0.699 0.233 -5.454 1.00 94.19 136 VAL A CA 1
ATOM 1020 C C . VAL A 1 136 ? -0.482 0.828 -4.696 1.00 94.19 136 VAL A C 1
ATOM 1022 O O . VAL A 1 136 ? -0.519 2.042 -4.496 1.00 94.19 136 VAL A O 1
ATOM 1025 N N . ILE A 1 137 ? -1.410 -0.017 -4.256 1.00 94.50 137 ILE A N 1
ATOM 1026 C CA . ILE A 1 137 ? -2.467 0.339 -3.303 1.00 94.50 137 ILE A CA 1
ATOM 1027 C C . ILE A 1 137 ? -2.413 -0.685 -2.170 1.00 94.50 137 ILE A C 1
ATOM 1029 O O . ILE A 1 137 ? -2.429 -1.888 -2.435 1.00 94.50 137 ILE A O 1
ATOM 1033 N N . VAL A 1 138 ? -2.292 -0.209 -0.937 1.00 92.94 138 VAL A N 1
ATOM 1034 C CA . VAL A 1 138 ? -2.374 -0.984 0.307 1.00 92.94 138 VAL A CA 1
ATOM 1035 C C . VAL A 1 138 ? -3.804 -0.891 0.834 1.00 92.94 138 VAL A C 1
ATOM 1037 O O . VAL A 1 138 ? -4.446 0.129 0.644 1.00 92.94 138 VAL A O 1
ATOM 1040 N N . ASP A 1 139 ? -4.302 -1.980 1.420 1.00 92.62 139 ASP A N 1
ATOM 1041 C CA . ASP A 1 139 ? -5.730 -2.189 1.702 1.00 92.62 139 ASP A CA 1
ATOM 1042 C C . ASP A 1 139 ? -6.647 -1.824 0.520 1.00 92.62 139 ASP A C 1
ATOM 1044 O O . ASP A 1 139 ? -7.585 -1.040 0.616 1.00 92.62 139 ASP A O 1
ATOM 1048 N N . TYR A 1 140 ? -6.352 -2.418 -0.636 1.00 91.75 140 TYR A N 1
ATOM 1049 C CA . TYR A 1 140 ? -6.994 -2.102 -1.915 1.00 91.75 140 TYR A CA 1
ATOM 1050 C C . TYR A 1 140 ? -8.536 -2.230 -1.937 1.00 91.75 140 TYR A C 1
ATOM 1052 O O . TYR A 1 140 ? -9.181 -1.604 -2.776 1.00 91.75 140 TYR A O 1
ATOM 1060 N N . ASP A 1 141 ? -9.117 -3.031 -1.042 1.00 90.19 141 ASP A N 1
ATOM 1061 C CA . ASP A 1 141 ? -10.570 -3.216 -0.917 1.00 90.19 141 ASP A CA 1
ATOM 1062 C C . ASP A 1 141 ? -11.180 -2.411 0.259 1.00 90.19 141 ASP A C 1
ATOM 1064 O O . ASP A 1 141 ? -12.339 -2.647 0.608 1.00 90.19 141 ASP A O 1
ATOM 1068 N N . ASN A 1 142 ? -10.416 -1.504 0.887 1.00 90.75 142 ASN A N 1
ATOM 1069 C CA . ASN A 1 142 ? -10.837 -0.620 1.986 1.00 90.75 142 ASN A CA 1
ATOM 1070 C C . ASN A 1 142 ? -11.517 -1.391 3.145 1.00 90.75 142 ASN A C 1
ATOM 1072 O O . ASN A 1 142 ? -12.626 -1.071 3.587 1.00 90.75 142 ASN A O 1
ATOM 1076 N N . ARG A 1 143 ? -10.885 -2.486 3.595 1.00 89.62 143 ARG A N 1
ATOM 1077 C CA . ARG A 1 143 ? -11.406 -3.407 4.626 1.00 89.62 143 ARG A CA 1
ATOM 1078 C C . ARG A 1 143 ? -10.953 -3.042 6.040 1.00 89.62 143 ARG A C 1
ATOM 1080 O O . ARG A 1 143 ? -11.535 -3.515 7.022 1.00 89.62 143 ARG A O 1
ATOM 1087 N N . ILE A 1 144 ? -9.905 -2.238 6.144 1.00 91.31 144 ILE A N 1
ATOM 1088 C CA . ILE A 1 144 ? -9.362 -1.652 7.359 1.00 91.31 144 ILE A CA 1
ATOM 1089 C C . ILE A 1 144 ? -9.924 -0.230 7.418 1.00 91.31 144 ILE A C 1
ATOM 1091 O O . ILE A 1 144 ? -9.604 0.567 6.551 1.00 91.31 144 ILE A O 1
ATOM 1095 N N . PRO A 1 145 ? -10.761 0.125 8.408 1.00 89.88 145 PRO A N 1
ATOM 1096 C CA . PRO A 1 145 ? -11.255 1.494 8.509 1.00 89.88 145 PRO A CA 1
ATOM 1097 C C . PRO A 1 145 ? -10.091 2.458 8.775 1.00 89.88 145 PRO A C 1
ATOM 1099 O O . PRO A 1 145 ? -9.439 2.340 9.818 1.00 89.88 145 PRO A O 1
ATOM 1102 N N . GLU A 1 146 ? -9.851 3.412 7.874 1.00 89.50 146 GLU A N 1
ATOM 1103 C CA . GLU A 1 146 ? -8.724 4.345 7.961 1.00 89.50 146 GLU A CA 1
ATOM 1104 C C . GLU A 1 146 ? -9.183 5.771 8.322 1.00 89.50 146 GLU A C 1
ATOM 1106 O O . GLU A 1 146 ? -10.344 6.157 8.169 1.00 89.50 146 GLU A O 1
ATOM 1111 N N . ALA A 1 147 ? -8.269 6.593 8.839 1.00 87.50 147 ALA A N 1
ATOM 1112 C CA . ALA A 1 147 ? -8.524 8.015 9.067 1.00 87.50 147 ALA A CA 1
ATOM 1113 C C . ALA A 1 147 ? -8.521 8.826 7.754 1.00 87.50 147 ALA A C 1
ATOM 1115 O O . ALA A 1 147 ? -9.169 9.878 7.692 1.00 87.50 147 ALA A O 1
ATOM 1116 N N . ASN A 1 148 ? -7.810 8.339 6.726 1.00 85.50 148 ASN A N 1
ATOM 1117 C CA . ASN A 1 148 ? -7.743 8.907 5.380 1.00 85.50 148 ASN A CA 1
ATOM 1118 C C . ASN A 1 148 ? -7.395 7.839 4.317 1.00 85.50 148 ASN A C 1
ATOM 1120 O O . ASN A 1 148 ? -6.229 7.591 4.027 1.00 85.50 148 ASN A O 1
ATOM 1124 N N . GLU A 1 149 ? -8.421 7.299 3.661 1.00 85.00 149 GLU A N 1
ATOM 1125 C CA . GLU A 1 149 ? -8.366 6.253 2.619 1.00 85.00 149 GLU A CA 1
ATOM 1126 C C . GLU A 1 149 ? -7.521 6.588 1.358 1.00 85.00 149 GLU A C 1
ATOM 1128 O O . GLU A 1 149 ? -7.412 5.762 0.456 1.00 85.00 149 GLU A O 1
ATOM 1133 N N . LEU A 1 150 ? -6.971 7.805 1.222 1.00 84.94 150 LEU A N 1
ATOM 1134 C CA . LEU A 1 150 ? -6.243 8.246 0.017 1.00 84.94 150 LEU A CA 1
ATOM 1135 C C . LEU A 1 150 ? -4.717 8.055 0.099 1.00 84.94 150 LEU A C 1
ATOM 1137 O O . LEU A 1 150 ? -4.039 8.038 -0.932 1.00 84.94 150 LEU A O 1
ATOM 1141 N N . ASN A 1 151 ? -4.159 7.928 1.307 1.00 83.88 151 ASN A N 1
ATOM 1142 C CA . ASN A 1 151 ? -2.708 7.882 1.543 1.00 83.88 151 ASN A CA 1
ATOM 1143 C C . ASN A 1 151 ? -2.101 6.462 1.463 1.00 83.88 151 ASN A C 1
ATOM 1145 O O . ASN A 1 151 ? -0.877 6.307 1.421 1.00 83.88 151 ASN A O 1
ATOM 1149 N N . ASN A 1 152 ? -2.939 5.431 1.349 1.00 89.69 152 ASN A N 1
ATOM 1150 C CA . ASN A 1 152 ? -2.530 4.038 1.164 1.00 89.69 152 ASN A CA 1
ATOM 1151 C C . ASN A 1 152 ? -2.084 3.700 -0.278 1.00 89.69 152 ASN A C 1
ATOM 1153 O O . ASN A 1 152 ? -1.730 2.556 -0.576 1.00 89.69 152 ASN A O 1
ATOM 1157 N N . SER A 1 153 ? -2.027 4.691 -1.178 1.00 93.31 153 SER A N 1
ATOM 1158 C CA . SER A 1 153 ? -1.648 4.517 -2.585 1.00 93.31 153 SER A CA 1
ATOM 1159 C C . SER A 1 153 ? -0.377 5.284 -2.984 1.00 93.31 153 SER A C 1
ATOM 1161 O O . SER A 1 153 ? -0.098 6.380 -2.503 1.00 93.31 153 SER A O 1
ATOM 1163 N N . CYS A 1 154 ? 0.426 4.715 -3.890 1.00 93.75 154 CYS A N 1
ATOM 1164 C CA . CYS A 1 154 ? 1.603 5.380 -4.460 1.00 93.75 154 CYS A CA 1
ATOM 1165 C C . CYS A 1 154 ? 1.934 4.844 -5.861 1.00 93.75 154 CYS A C 1
ATOM 1167 O O . CYS A 1 154 ? 1.927 3.635 -6.086 1.00 93.75 154 CYS A O 1
ATOM 1169 N N . THR A 1 155 ? 2.271 5.728 -6.808 1.00 94.50 155 THR A N 1
ATOM 1170 C CA . THR A 1 155 ? 2.661 5.343 -8.181 1.00 94.50 155 THR A CA 1
ATOM 1171 C C . THR A 1 155 ? 4.132 5.653 -8.456 1.00 94.50 155 THR A C 1
ATOM 1173 O O . THR A 1 155 ? 4.564 6.796 -8.304 1.00 94.50 155 THR A O 1
ATOM 1176 N N . ARG A 1 156 ? 4.910 4.647 -8.886 1.00 93.44 156 ARG A N 1
ATOM 1177 C CA . ARG A 1 156 ? 6.353 4.772 -9.181 1.00 93.44 156 ARG A CA 1
ATOM 1178 C C . ARG A 1 156 ? 6.780 3.980 -10.423 1.00 93.44 156 ARG A C 1
ATOM 1180 O O . ARG A 1 156 ? 6.201 2.942 -10.731 1.00 93.44 156 ARG A O 1
ATOM 1187 N N . ALA A 1 157 ? 7.795 4.472 -11.135 1.00 88.88 157 ALA A N 1
ATOM 1188 C CA . ALA A 1 157 ? 8.444 3.770 -12.254 1.00 88.88 157 ALA A CA 1
ATOM 1189 C C . ALA A 1 157 ? 9.608 2.873 -11.786 1.00 88.88 157 ALA A C 1
ATOM 1191 O O . ALA A 1 157 ? 9.870 1.800 -12.342 1.00 88.88 157 ALA A O 1
ATOM 1192 N N . ASP A 1 158 ? 10.270 3.334 -10.731 1.00 89.00 158 ASP A N 1
ATOM 1193 C CA . ASP A 1 158 ? 11.530 2.896 -10.154 1.00 89.00 158 ASP A CA 1
ATOM 1194 C C . ASP A 1 158 ? 11.469 2.926 -8.608 1.00 89.00 158 ASP A C 1
ATOM 1196 O O . ASP A 1 158 ? 10.402 3.064 -8.009 1.00 89.00 158 ASP A O 1
ATOM 1200 N N . THR A 1 159 ? 12.607 2.754 -7.933 1.00 92.69 159 THR A N 1
ATOM 1201 C CA . THR A 1 159 ? 12.649 2.758 -6.462 1.00 92.69 159 THR A CA 1
ATOM 1202 C C . THR A 1 159 ? 12.609 4.182 -5.906 1.00 92.69 159 THR A C 1
ATOM 1204 O O . THR A 1 159 ? 13.534 4.956 -6.135 1.00 92.69 159 THR A O 1
ATOM 1207 N N . GLY A 1 160 ? 11.604 4.509 -5.089 1.00 91.44 160 GLY A N 1
ATOM 1208 C CA . GLY A 1 160 ? 11.477 5.845 -4.502 1.00 91.44 160 GLY A CA 1
ATOM 1209 C C . GLY A 1 160 ? 10.514 5.940 -3.319 1.00 91.44 160 GLY A C 1
ATOM 1210 O O . GLY A 1 160 ? 9.655 5.082 -3.114 1.00 91.44 160 GLY A O 1
ATOM 1211 N N . ASN A 1 161 ? 10.666 7.014 -2.539 1.00 94.06 161 ASN A N 1
ATOM 1212 C CA . ASN A 1 161 ? 9.757 7.370 -1.446 1.00 94.06 161 ASN A CA 1
ATOM 1213 C C . ASN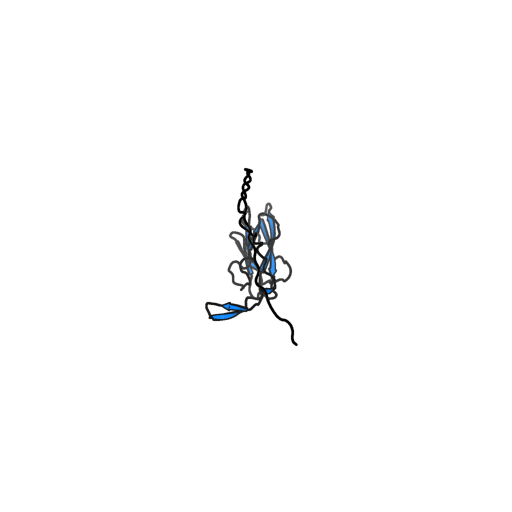 A 1 161 ? 8.375 7.788 -1.985 1.00 94.06 161 ASN A C 1
ATOM 1215 O O . ASN A 1 161 ? 8.208 8.060 -3.176 1.00 94.06 161 ASN A O 1
ATOM 1219 N N . CYS A 1 162 ? 7.396 7.887 -1.099 1.00 89.94 162 CYS A N 1
ATOM 1220 C CA . CYS A 1 162 ? 6.012 8.273 -1.371 1.00 89.94 162 CYS A CA 1
ATOM 1221 C C . CYS A 1 162 ? 5.578 9.395 -0.391 1.00 89.94 162 CYS A C 1
ATOM 1223 O O . CYS A 1 162 ? 6.309 9.629 0.578 1.00 89.94 162 CYS A O 1
ATOM 1225 N N . PRO A 1 163 ? 4.494 10.145 -0.685 1.00 68.56 163 PRO A N 1
ATOM 1226 C CA . PRO A 1 163 ? 4.044 11.295 0.121 1.00 68.56 163 PRO A CA 1
ATOM 1227 C C . PRO A 1 163 ? 3.400 10.939 1.484 1.00 68.56 163 PRO A C 1
ATOM 1229 O O . PRO A 1 163 ? 3.271 9.745 1.823 1.00 68.56 163 PRO A O 1
#

Foldseek 3Di:
DDDDDDDDDDDDDDDDDDDDDDDDDDDDDPPDDDPDPPPVPPDDLVLAQDWDQDPVVRDTDTAHQWAKAQFKWAWDQDPQGIKIKTWIETSGDDWDPAWKWKDKPPDIDIARTDHHNDTGIRDIDPHPDDDQKIKIAISPVCPDRHSDRPRRIDMDRHIDTGD

Sequence (163 aa):
MRTSVVFTRIMLIGIIIILSFTDAALGIEKKKDTGSMAVETVPSPSECGALEFDKATGGMKRKPDVDLVVTKVEITRNDRGVWVRPWIKNRCKGAVTQHIDVKIGKVIVTFPGLAPQVATPLGSIVGVEPAASYTVIVDYDNRIPEANELNNSCTRADTGNCP

Secondary structure (DSSP, 8-state):
--------------------------------S-----------TTSTT-EEEETTTTEEEEPPS--EEEEEEEEEEETTEEEEEEEEEESSS----S-EEEEETTEEEEE-----SS-EE---EE-----S-EEEEESTT--S--S-TTTTEEEESSSEE--

pLDDT: mean 75.87, std 22.41, range [32.56, 96.0]

Radius of gyration: 33.1 Å; chains: 1; bounding box: 43×108×60 Å